Protein AF-A0A2V6S080-F1 (afdb_monomer_lite)

Sequence (70 aa):
MRGPAVVVALAVVGLGASVLSFAARAQPGAEGRVPQLRVDPAWPKPLPNRWLMGQAAGVAVDAQDHVWVL

pLDDT: mean 86.0, std 9.73, range [57.53, 98.31]

Foldseek 3Di:
DVPPVVVVVVVVVVVVVVVVVVVVVPPPPVVPDDDDDDDDPCPPPQDPPNDDDDDFPDWDADPVRDIDTD

Secondary structure (DSSP, 8-state):
--HHHHHHHHHHHHHHHHHHHHHHHHS--STT--------TTPSPPPGGG------S-EEE-TT-PEEE-

Structure (mmCIF, N/CA/C/O backbone):
data_AF-A0A2V6S080-F1
#
_entry.id   AF-A0A2V6S080-F1
#
loop_
_atom_site.group_PDB
_atom_site.id
_atom_site.type_symbol
_atom_site.label_atom_id
_atom_site.label_alt_id
_atom_site.label_comp_id
_atom_site.label_asym_id
_atom_site.label_entity_id
_atom_site.label_seq_id
_atom_site.pdbx_PDB_ins_code
_atom_site.Cartn_x
_atom_site.Cartn_y
_atom_site.Cartn_z
_atom_site.occupancy
_atom_site.B_iso_or_equiv
_atom_site.auth_seq_id
_atom_site.auth_comp_id
_atom_site.auth_asym_id
_atom_site.auth_atom_id
_atom_site.pdbx_PDB_model_num
ATOM 1 N N . MET A 1 1 ? 22.652 -0.608 -60.303 1.00 57.53 1 MET A N 1
ATOM 2 C CA . MET A 1 1 ? 22.927 0.530 -59.388 1.00 57.53 1 MET A CA 1
ATOM 3 C C . MET A 1 1 ? 22.287 0.379 -57.988 1.00 57.53 1 MET A C 1
ATOM 5 O O . MET A 1 1 ? 22.122 1.378 -57.307 1.00 57.53 1 MET A O 1
ATOM 9 N N . ARG A 1 2 ? 21.945 -0.837 -57.510 1.00 63.47 2 ARG A N 1
ATOM 10 C CA . ARG A 1 2 ? 21.242 -1.048 -56.215 1.00 63.47 2 ARG A CA 1
ATOM 11 C C . ARG A 1 2 ? 22.134 -1.514 -55.048 1.00 63.47 2 ARG A C 1
ATOM 13 O O . ARG A 1 2 ? 21.702 -1.458 -53.906 1.00 63.47 2 ARG A O 1
ATOM 20 N N . GLY A 1 3 ? 23.369 -1.939 -55.324 1.00 72.00 3 GLY A N 1
ATOM 21 C CA . GLY A 1 3 ? 24.310 -2.465 -54.324 1.00 72.00 3 GLY A CA 1
ATOM 22 C C . GLY A 1 3 ? 24.733 -1.486 -53.217 1.00 72.00 3 GLY A C 1
ATOM 23 O O . GLY A 1 3 ? 24.621 -1.847 -52.049 1.00 72.00 3 GLY A O 1
ATOM 24 N N . PRO A 1 4 ? 25.169 -0.246 -53.522 1.00 79.12 4 PRO A N 1
ATOM 25 C CA . PRO A 1 4 ? 25.710 0.637 -52.485 1.00 79.12 4 PRO A CA 1
ATOM 26 C C . PRO A 1 4 ? 24.634 1.154 -51.520 1.00 79.12 4 PRO A C 1
ATOM 28 O O . PRO A 1 4 ? 24.886 1.265 -50.326 1.00 79.12 4 PRO A O 1
ATOM 31 N N . ALA A 1 5 ? 23.413 1.400 -52.005 1.00 78.62 5 ALA A N 1
ATOM 32 C CA . ALA A 1 5 ? 22.315 1.903 -51.177 1.00 78.62 5 ALA A CA 1
ATOM 33 C C . ALA A 1 5 ? 21.863 0.892 -50.104 1.00 78.62 5 ALA A C 1
ATOM 35 O O . ALA A 1 5 ? 21.579 1.277 -48.973 1.00 78.62 5 ALA A O 1
ATOM 36 N N . VAL A 1 6 ? 21.841 -0.404 -50.437 1.00 81.94 6 VAL A N 1
ATOM 37 C CA . VAL A 1 6 ? 21.458 -1.468 -49.493 1.00 81.94 6 VAL A CA 1
ATOM 38 C C . VAL A 1 6 ? 22.520 -1.651 -48.407 1.00 81.94 6 VAL A C 1
ATOM 40 O O . VAL A 1 6 ? 22.180 -1.796 -47.236 1.00 81.94 6 VAL A O 1
ATOM 43 N N . VAL A 1 7 ? 23.804 -1.582 -48.770 1.00 84.94 7 VAL A N 1
ATOM 44 C CA . VAL A 1 7 ? 24.910 -1.713 -47.807 1.00 84.94 7 VAL A CA 1
ATOM 45 C C . VAL A 1 7 ? 24.918 -0.554 -46.808 1.00 84.94 7 VAL A C 1
ATOM 47 O O . VAL A 1 7 ? 25.077 -0.779 -45.611 1.00 84.94 7 VAL A O 1
ATOM 50 N N . VAL A 1 8 ? 24.674 0.674 -47.274 1.00 86.06 8 VAL A N 1
ATOM 51 C CA . VAL A 1 8 ? 24.575 1.849 -46.395 1.00 86.06 8 VAL A CA 1
ATOM 52 C C . VAL A 1 8 ? 23.387 1.725 -45.439 1.00 86.06 8 VAL A C 1
ATOM 54 O O . VAL A 1 8 ? 23.541 1.972 -44.245 1.00 86.06 8 VAL A O 1
ATOM 57 N N . ALA A 1 9 ? 22.221 1.287 -45.923 1.00 83.38 9 ALA A N 1
ATOM 58 C CA . ALA A 1 9 ? 21.044 1.102 -45.074 1.00 83.38 9 ALA A CA 1
ATOM 59 C C . ALA A 1 9 ? 21.284 0.059 -43.966 1.00 83.38 9 ALA A C 1
ATOM 61 O O . ALA A 1 9 ? 20.962 0.306 -42.805 1.00 83.38 9 ALA A O 1
ATOM 62 N N . LEU A 1 10 ? 21.906 -1.076 -44.299 1.00 88.50 10 LEU A N 1
ATOM 63 C CA . LEU A 1 10 ? 22.241 -2.115 -43.321 1.00 88.50 10 LEU A CA 1
ATOM 64 C C . LEU A 1 10 ? 23.271 -1.636 -42.291 1.00 88.50 10 LEU A C 1
ATOM 66 O O . LEU A 1 10 ? 23.129 -1.935 -41.106 1.00 88.50 10 LEU A O 1
ATOM 70 N N . ALA A 1 11 ? 24.269 -0.855 -42.715 1.00 88.38 11 ALA A N 1
ATOM 71 C CA . ALA A 1 11 ? 25.257 -0.278 -41.808 1.00 88.38 11 ALA A CA 1
ATOM 72 C C . ALA A 1 11 ? 24.613 0.690 -40.802 1.00 88.38 11 ALA A C 1
ATOM 74 O O . ALA A 1 11 ? 24.911 0.619 -39.613 1.00 88.38 11 ALA A O 1
ATOM 75 N N . VAL A 1 12 ? 23.684 1.542 -41.250 1.00 89.56 12 VAL A N 1
ATOM 76 C CA . VAL A 1 12 ? 22.951 2.475 -40.376 1.00 89.56 12 VAL A CA 1
ATOM 77 C C . VAL A 1 12 ? 22.078 1.729 -39.365 1.00 89.56 12 VAL A C 1
ATOM 79 O O . VAL A 1 12 ? 22.091 2.069 -38.182 1.00 89.56 12 VAL A O 1
ATOM 82 N N . VAL A 1 13 ? 21.364 0.683 -39.793 1.00 90.44 13 VAL A N 1
ATOM 83 C CA . VAL A 1 13 ? 20.547 -0.150 -38.891 1.00 90.44 13 VAL A CA 1
ATOM 84 C C . VAL A 1 13 ? 21.422 -0.874 -37.865 1.00 90.44 13 VAL A C 1
ATOM 86 O O . VAL A 1 13 ? 21.098 -0.869 -36.679 1.00 90.44 13 VAL A O 1
ATOM 89 N N . GLY A 1 14 ? 22.552 -1.446 -38.290 1.00 89.00 14 GLY A N 1
ATOM 90 C CA . GLY A 1 14 ? 23.494 -2.116 -37.391 1.00 89.00 14 GLY A CA 1
ATOM 91 C C . GLY A 1 14 ? 24.115 -1.167 -36.361 1.00 89.00 14 GLY A C 1
ATOM 92 O O . GLY A 1 14 ? 24.224 -1.515 -35.181 1.00 89.00 14 GLY A O 1
ATOM 93 N N . LEU A 1 15 ? 24.462 0.057 -36.778 1.00 89.19 15 LEU A N 1
ATOM 94 C CA . LEU A 1 15 ? 24.972 1.092 -35.876 1.00 89.19 15 LEU A CA 1
ATOM 95 C C . LEU A 1 15 ? 23.896 1.520 -34.869 1.00 89.19 15 LEU A C 1
ATOM 97 O O . LEU A 1 15 ? 24.163 1.584 -33.671 1.00 89.19 15 LEU A O 1
ATOM 101 N N . GLY A 1 16 ? 22.669 1.752 -35.346 1.00 88.12 16 GLY A N 1
ATOM 102 C CA . GLY A 1 16 ? 21.527 2.114 -34.508 1.00 88.12 16 GLY A CA 1
ATOM 103 C C . GLY A 1 16 ? 21.216 1.046 -33.460 1.00 88.12 16 GLY A C 1
ATOM 104 O O . GLY A 1 16 ? 21.141 1.355 -32.272 1.00 88.12 16 GLY A O 1
ATOM 105 N N . ALA A 1 17 ? 21.126 -0.222 -33.869 1.00 87.50 17 ALA A N 1
ATOM 106 C CA . ALA A 1 17 ? 20.903 -1.342 -32.957 1.00 87.50 17 ALA A CA 1
ATOM 107 C C . ALA A 1 17 ? 22.003 -1.438 -31.886 1.00 87.50 17 ALA A C 1
ATOM 109 O O . ALA A 1 17 ? 21.702 -1.596 -30.706 1.00 87.50 17 ALA A O 1
ATOM 110 N N . SER A 1 18 ? 23.268 -1.251 -32.273 1.00 88.31 18 SER A N 1
ATOM 111 C CA . SER A 1 18 ? 24.404 -1.296 -31.342 1.00 88.31 18 SER A CA 1
ATOM 112 C C . SER A 1 18 ? 24.350 -0.184 -30.288 1.00 88.31 18 SER A C 1
ATOM 114 O O . SER A 1 18 ? 24.646 -0.430 -29.116 1.00 88.31 18 SER A O 1
ATOM 116 N N . VAL A 1 19 ? 23.939 1.027 -30.679 1.00 89.19 19 VAL A N 1
ATOM 117 C CA . VAL A 1 19 ? 23.766 2.164 -29.760 1.00 89.19 19 VAL A CA 1
ATOM 118 C C . VAL A 1 19 ? 22.604 1.921 -28.797 1.00 89.19 19 VAL A C 1
ATOM 120 O O . VAL A 1 19 ? 22.764 2.133 -27.594 1.00 89.19 19 VAL A O 1
ATOM 123 N N . LEU A 1 20 ? 21.464 1.414 -29.282 1.00 86.88 20 LEU A N 1
ATOM 124 C CA . LEU A 1 20 ? 20.336 1.065 -28.413 1.00 86.88 20 LEU A CA 1
ATOM 125 C C . LEU A 1 20 ? 20.704 -0.042 -27.416 1.00 86.88 20 LEU A C 1
ATOM 127 O O . LEU A 1 20 ? 20.411 0.084 -26.229 1.00 86.88 20 LEU A O 1
ATOM 131 N N . SER A 1 21 ? 21.394 -1.094 -27.862 1.00 85.56 21 SER A N 1
ATOM 132 C CA . SER A 1 21 ? 21.864 -2.161 -26.973 1.00 85.56 21 SER A CA 1
ATOM 133 C C . SER A 1 21 ? 22.874 -1.654 -25.943 1.00 85.56 21 SER A C 1
ATOM 135 O O . SER A 1 21 ? 22.856 -2.123 -24.808 1.00 85.56 21 SER A O 1
ATOM 137 N N . PHE A 1 22 ? 23.735 -0.690 -26.305 1.00 84.62 22 PHE A N 1
ATOM 138 C CA . PHE A 1 22 ? 24.636 -0.016 -25.362 1.00 84.62 22 PHE A CA 1
ATOM 139 C C . PHE A 1 22 ? 23.864 0.753 -24.294 1.00 84.62 22 PHE A C 1
ATOM 141 O O . PHE A 1 22 ? 24.160 0.617 -23.109 1.00 84.62 22 PHE A O 1
ATOM 148 N N . ALA A 1 23 ? 22.881 1.549 -24.706 1.00 84.31 23 ALA A N 1
ATOM 149 C CA . ALA A 1 23 ? 22.081 2.346 -23.790 1.00 84.31 23 ALA A CA 1
ATOM 150 C C . ALA A 1 23 ? 21.298 1.458 -22.812 1.00 84.31 23 ALA A C 1
ATOM 152 O O . ALA A 1 23 ? 21.340 1.709 -21.611 1.00 84.31 23 ALA A O 1
ATOM 153 N N . ALA A 1 24 ? 20.677 0.381 -23.300 1.00 81.81 24 ALA A N 1
ATOM 154 C CA . ALA A 1 24 ? 19.907 -0.549 -22.474 1.00 81.81 24 ALA A CA 1
ATOM 155 C C . ALA A 1 24 ? 20.753 -1.219 -21.374 1.00 81.81 24 ALA A C 1
ATOM 157 O O . ALA A 1 24 ? 20.320 -1.306 -20.231 1.00 81.81 24 ALA A O 1
ATOM 158 N N . ARG A 1 25 ? 21.992 -1.635 -21.677 1.00 78.38 25 ARG A N 1
ATOM 159 C CA . ARG A 1 25 ? 22.903 -2.231 -20.673 1.00 78.38 25 ARG A CA 1
ATOM 160 C C . ARG A 1 25 ? 23.580 -1.220 -19.749 1.00 78.38 25 ARG A C 1
ATOM 162 O O . ARG A 1 25 ? 24.125 -1.606 -18.723 1.00 78.38 25 ARG A O 1
ATOM 169 N N . ALA A 1 26 ? 23.620 0.051 -20.144 1.00 77.94 26 ALA A N 1
ATOM 170 C CA . ALA A 1 26 ? 24.172 1.130 -19.331 1.00 77.94 26 ALA A CA 1
ATOM 171 C C . ALA A 1 26 ? 23.148 1.678 -18.329 1.00 77.94 26 ALA A C 1
ATOM 173 O O . ALA A 1 26 ? 23.527 2.421 -17.423 1.00 77.94 26 ALA A O 1
ATOM 174 N N . GLN A 1 27 ? 21.867 1.317 -18.472 1.00 76.56 27 GLN A N 1
ATOM 175 C CA . GLN A 1 27 ? 20.889 1.563 -17.426 1.00 76.56 27 GLN A CA 1
ATOM 176 C C . GLN A 1 27 ? 21.344 0.775 -16.196 1.00 76.56 27 GLN A C 1
ATOM 178 O O . GLN A 1 27 ? 21.437 -0.451 -16.276 1.00 76.56 27 GLN A O 1
ATOM 183 N N . PRO A 1 28 ? 21.668 1.441 -15.073 1.00 68.25 28 PRO A N 1
ATOM 184 C CA . PRO A 1 28 ? 21.947 0.723 -13.846 1.00 68.25 28 PRO A CA 1
ATOM 185 C C . PRO A 1 28 ? 20.699 -0.097 -13.532 1.00 68.25 28 PRO A C 1
ATOM 187 O O . PRO A 1 28 ? 19.633 0.466 -13.273 1.00 68.25 28 PRO A O 1
ATOM 190 N N . GLY A 1 29 ? 20.818 -1.421 -13.623 1.00 62.91 29 GLY A N 1
ATOM 191 C CA . GLY A 1 29 ? 19.763 -2.310 -13.175 1.00 62.91 29 GLY A CA 1
ATOM 192 C C . GLY A 1 29 ? 19.426 -1.985 -11.721 1.00 62.91 29 GLY A C 1
ATOM 193 O O . GLY A 1 29 ? 20.279 -1.540 -10.951 1.00 62.91 29 GLY A O 1
ATOM 194 N N . ALA A 1 30 ? 18.183 -2.239 -11.313 1.00 63.75 30 ALA A N 1
ATOM 195 C CA . ALA A 1 30 ? 17.843 -2.275 -9.887 1.00 63.75 30 ALA A CA 1
ATOM 196 C C . ALA A 1 30 ? 18.683 -3.327 -9.118 1.00 63.75 30 ALA A C 1
ATOM 198 O O . ALA A 1 30 ? 18.720 -3.322 -7.888 1.00 63.75 30 ALA A O 1
ATOM 199 N N . GLU A 1 31 ? 19.392 -4.192 -9.852 1.00 60.59 31 GLU A N 1
ATOM 200 C CA . GLU A 1 31 ? 20.441 -5.106 -9.410 1.00 60.59 31 GLU A CA 1
ATOM 201 C C . GLU A 1 31 ? 21.594 -4.351 -8.724 1.00 60.59 31 GLU A C 1
ATOM 203 O O . GLU A 1 31 ? 22.603 -3.996 -9.325 1.00 60.59 31 GLU A O 1
ATOM 208 N N . GLY A 1 32 ? 21.427 -4.069 -7.433 1.00 61.16 32 GLY A N 1
ATOM 209 C CA . GLY A 1 32 ? 22.493 -3.553 -6.572 1.00 61.16 32 GLY A CA 1
ATOM 210 C C . GLY A 1 32 ? 22.106 -2.366 -5.700 1.00 61.16 32 GLY A C 1
ATOM 211 O O . GLY A 1 32 ? 22.870 -2.004 -4.807 1.00 61.16 32 GLY A O 1
ATOM 212 N N . ARG A 1 33 ? 20.923 -1.772 -5.891 1.00 72.25 33 ARG A N 1
ATOM 213 C CA . ARG A 1 33 ? 20.437 -0.689 -5.0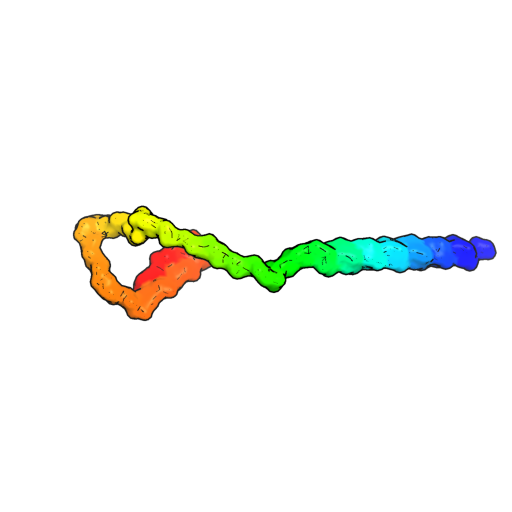26 1.00 72.25 33 ARG A CA 1
ATOM 214 C C . ARG A 1 33 ? 19.255 -1.187 -4.198 1.00 72.25 33 ARG A C 1
ATOM 216 O O . ARG A 1 33 ? 18.102 -1.027 -4.582 1.00 72.25 33 ARG A O 1
ATOM 223 N N . VAL A 1 34 ? 19.559 -1.817 -3.061 1.00 81.00 34 VAL A N 1
ATOM 224 C CA . VAL A 1 34 ? 18.540 -2.207 -2.074 1.00 81.00 34 VAL A CA 1
ATOM 225 C C . VAL A 1 34 ? 17.808 -0.940 -1.606 1.00 81.00 34 VAL A C 1
ATOM 227 O O . VAL A 1 34 ? 18.480 0.041 -1.263 1.00 81.00 34 VAL A O 1
ATOM 230 N N . PRO A 1 35 ? 16.462 -0.918 -1.596 1.00 81.56 35 PRO A N 1
ATOM 231 C CA . PRO A 1 35 ? 15.711 0.203 -1.053 1.00 81.56 35 PRO A CA 1
ATOM 232 C C . PRO A 1 35 ? 16.123 0.488 0.391 1.00 81.56 35 PRO A C 1
ATOM 234 O O . PRO A 1 35 ? 16.111 -0.398 1.244 1.00 81.56 35 PRO A O 1
ATOM 237 N N . GLN A 1 36 ? 16.483 1.738 0.669 1.00 88.25 36 GLN A N 1
ATOM 238 C CA . GLN A 1 36 ? 16.746 2.186 2.031 1.00 88.25 36 GLN A CA 1
ATOM 239 C C . GLN A 1 36 ? 15.410 2.508 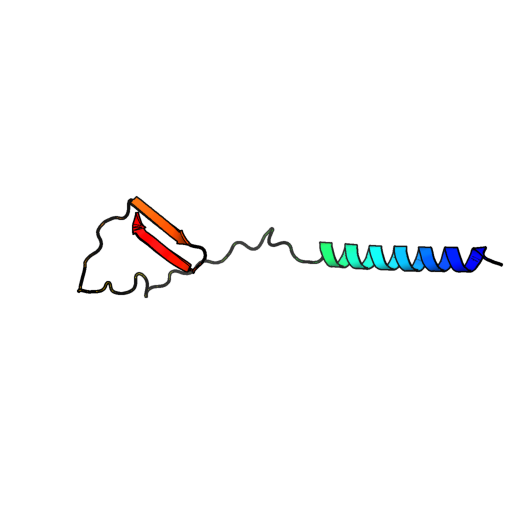2.691 1.00 88.25 36 GLN A C 1
ATOM 241 O O . GLN A 1 36 ? 14.823 3.563 2.449 1.00 88.25 36 GLN A O 1
ATOM 246 N N . LEU A 1 37 ? 14.918 1.577 3.498 1.00 89.38 37 LEU A N 1
ATOM 247 C CA . LEU A 1 37 ? 13.673 1.741 4.234 1.00 89.38 37 LEU A CA 1
ATOM 248 C C . LEU A 1 37 ? 13.927 2.578 5.491 1.00 89.38 37 LEU A C 1
ATOM 250 O O . LEU A 1 37 ? 14.913 2.379 6.202 1.00 89.38 37 LEU A O 1
ATOM 254 N N . ARG A 1 38 ? 13.030 3.524 5.771 1.00 92.56 38 ARG A N 1
ATOM 255 C CA . ARG A 1 38 ? 13.014 4.293 7.020 1.00 92.56 38 ARG A CA 1
ATOM 256 C C . ARG A 1 38 ? 11.693 4.043 7.722 1.00 92.56 38 ARG A C 1
ATOM 258 O O . ARG A 1 38 ? 10.661 3.944 7.067 1.00 92.56 38 ARG A O 1
ATOM 265 N N . VAL A 1 39 ? 11.745 3.949 9.044 1.00 92.75 39 VAL A N 1
ATOM 266 C CA . VAL A 1 39 ? 10.540 3.818 9.863 1.00 92.75 39 VAL A CA 1
ATOM 267 C C . VAL A 1 39 ? 9.748 5.119 9.776 1.00 92.75 39 VAL A C 1
ATOM 269 O O . VAL A 1 39 ? 10.315 6.192 9.988 1.00 92.75 39 VAL A O 1
ATOM 272 N N . ASP A 1 40 ? 8.455 5.016 9.479 1.00 93.44 40 ASP A N 1
ATOM 273 C CA . ASP A 1 40 ? 7.513 6.122 9.630 1.00 93.44 40 ASP A CA 1
ATOM 274 C C . ASP A 1 40 ? 6.974 6.126 11.072 1.00 93.44 40 ASP A C 1
ATOM 276 O O . ASP A 1 40 ? 6.214 5.227 11.438 1.00 93.44 40 ASP A O 1
ATOM 280 N N . PRO A 1 41 ? 7.353 7.107 11.912 1.00 93.69 41 PRO A N 1
ATOM 281 C CA 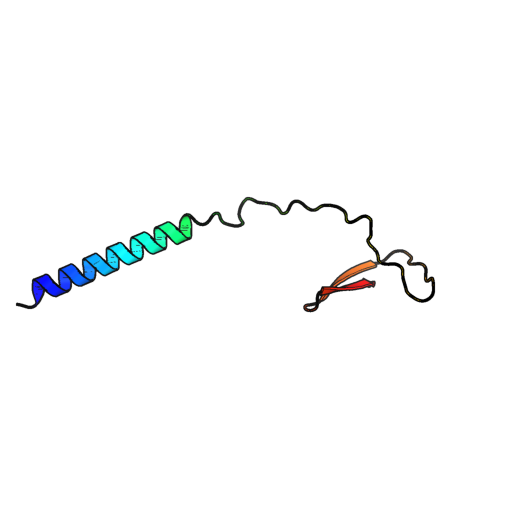. PRO A 1 41 ? 6.887 7.172 13.293 1.00 93.69 41 PRO A CA 1
ATOM 282 C C . PRO A 1 41 ? 5.407 7.563 13.422 1.00 93.69 41 PRO A C 1
ATOM 284 O O . PRO A 1 41 ? 4.848 7.430 14.507 1.00 93.69 41 PRO A O 1
ATOM 287 N N . ALA A 1 42 ? 4.769 8.065 12.361 1.00 92.19 42 ALA A N 1
ATOM 288 C CA . ALA A 1 42 ? 3.353 8.426 12.371 1.00 92.19 42 ALA A CA 1
ATOM 289 C C . ALA A 1 42 ? 2.423 7.237 12.057 1.00 92.19 42 ALA A C 1
ATOM 291 O O . ALA A 1 42 ? 1.199 7.395 12.073 1.00 92.19 42 ALA A O 1
ATOM 292 N N . TRP A 1 43 ? 2.981 6.057 11.766 1.00 90.06 43 TRP A N 1
ATOM 293 C CA . TRP A 1 43 ? 2.230 4.837 11.493 1.00 90.06 43 TRP A CA 1
ATOM 294 C C . TRP A 1 43 ? 2.191 3.908 12.727 1.00 90.06 43 TRP A C 1
ATOM 296 O O . TRP A 1 43 ? 3.212 3.750 13.398 1.00 90.06 43 TRP A O 1
ATOM 306 N N . PRO A 1 44 ? 1.054 3.243 13.022 1.00 89.12 44 PRO A N 1
ATOM 307 C CA . PRO A 1 44 ? -0.213 3.290 12.295 1.00 89.12 44 PRO A CA 1
ATOM 308 C C . PRO A 1 44 ? -0.999 4.573 12.572 1.00 89.12 44 PRO A C 1
ATOM 310 O O . PRO A 1 44 ? -0.916 5.167 13.646 1.00 89.12 44 PRO A O 1
ATOM 313 N N . LYS A 1 45 ? -1.811 4.982 11.591 1.00 88.50 45 LYS A N 1
ATOM 314 C CA . LYS A 1 45 ? -2.739 6.104 11.769 1.00 88.50 45 LYS A CA 1
ATOM 315 C C . LYS A 1 45 ? -3.676 5.815 12.954 1.00 88.50 45 LYS A C 1
ATOM 317 O O . LYS A 1 45 ? -4.075 4.659 13.128 1.00 88.50 45 LYS A O 1
ATOM 322 N N . PRO A 1 46 ? -4.073 6.838 13.734 1.00 89.50 46 PRO A N 1
ATOM 323 C CA . PRO A 1 46 ? -5.055 6.667 14.796 1.00 89.50 46 PRO A CA 1
ATOM 324 C C . PRO A 1 46 ? -6.312 5.989 14.263 1.00 89.50 46 PRO A C 1
ATOM 326 O O . PRO A 1 46 ? -6.880 6.420 13.255 1.00 89.50 46 PRO A O 1
ATOM 329 N N . LEU A 1 47 ? -6.744 4.929 14.940 1.00 90.31 47 LEU A N 1
ATOM 330 C CA . LEU A 1 47 ? -7.947 4.230 14.531 1.00 90.31 47 LEU A CA 1
ATOM 331 C C 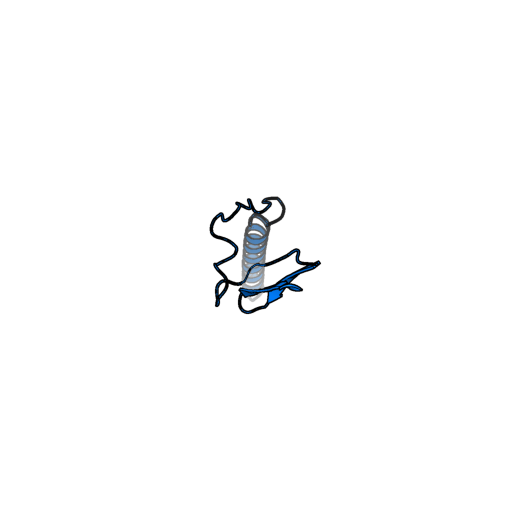. LEU A 1 47 ? -9.195 5.061 14.838 1.00 90.31 47 LEU A C 1
ATOM 333 O O . LEU A 1 47 ? -9.241 5.776 15.851 1.00 90.31 47 LEU A O 1
ATOM 337 N N . PRO A 1 48 ? -10.238 4.945 13.998 1.00 90.81 48 PRO A N 1
ATOM 338 C CA . PRO A 1 48 ? -11.527 5.532 14.315 1.00 90.81 48 PRO A CA 1
ATOM 339 C C . PRO A 1 48 ? -12.046 4.975 15.648 1.00 90.81 48 PRO A C 1
ATOM 341 O O . PRO A 1 48 ? -11.653 3.899 16.100 1.00 90.81 48 PRO A O 1
ATOM 344 N N . ASN A 1 49 ? -12.939 5.723 16.298 1.00 92.88 49 ASN A N 1
ATOM 345 C CA . ASN A 1 49 ? -13.622 5.301 17.528 1.00 92.88 49 ASN A CA 1
ATOM 346 C C . ASN A 1 49 ? -12.707 5.011 18.732 1.00 92.88 49 ASN A C 1
ATOM 348 O O . ASN A 1 49 ? -13.141 4.355 19.677 1.00 92.88 49 ASN A O 1
ATOM 352 N N . ARG A 1 50 ? -11.462 5.513 18.731 1.00 87.75 50 ARG A N 1
ATOM 353 C CA . ARG A 1 50 ? -10.475 5.275 19.805 1.00 87.75 50 ARG A CA 1
ATOM 354 C C . ARG A 1 50 ? -10.203 3.784 20.034 1.00 87.75 50 ARG A C 1
ATOM 356 O O . ARG A 1 50 ? -9.989 3.352 21.165 1.00 87.75 50 ARG A O 1
ATOM 363 N N . TRP A 1 51 ? -10.246 2.995 18.964 1.00 90.44 51 TRP A N 1
ATOM 364 C CA . TRP A 1 51 ? -9.940 1.574 19.040 1.00 90.44 51 TRP A CA 1
ATOM 365 C C . TRP A 1 51 ? -8.459 1.327 19.326 1.00 90.44 51 TRP A C 1
ATOM 367 O O . TRP A 1 51 ? -7.587 2.078 18.886 1.00 90.44 51 TRP A O 1
ATOM 377 N N . LEU A 1 52 ? -8.196 0.242 20.053 1.00 89.38 52 LEU A N 1
ATOM 378 C CA . LEU A 1 52 ? -6.860 -0.269 20.331 1.00 89.38 52 LEU A CA 1
ATOM 379 C C . LEU A 1 52 ? -6.615 -1.517 19.477 1.00 89.38 52 LEU A C 1
ATOM 381 O O . LEU A 1 52 ? -7.456 -2.414 19.450 1.00 89.38 52 LEU A O 1
ATOM 385 N N . MET A 1 53 ? -5.464 -1.587 18.807 1.00 86.56 53 MET A N 1
ATOM 386 C CA . MET A 1 53 ? -5.033 -2.793 18.094 1.00 86.56 53 MET A CA 1
ATOM 387 C C . MET A 1 53 ? -4.208 -3.704 19.001 1.00 86.56 53 MET A C 1
ATOM 389 O O . MET A 1 53 ? -3.303 -3.246 19.696 1.00 86.56 53 MET A O 1
ATOM 393 N N . GLY A 1 54 ? -4.527 -4.999 18.963 1.00 89.12 54 GLY A N 1
ATOM 394 C CA . GLY A 1 54 ? -3.688 -6.063 19.509 1.00 89.12 54 GLY A CA 1
ATOM 395 C C . GLY A 1 54 ? -2.611 -6.507 18.514 1.00 89.12 54 GLY A C 1
ATOM 396 O O . GLY A 1 54 ? -2.232 -5.761 17.613 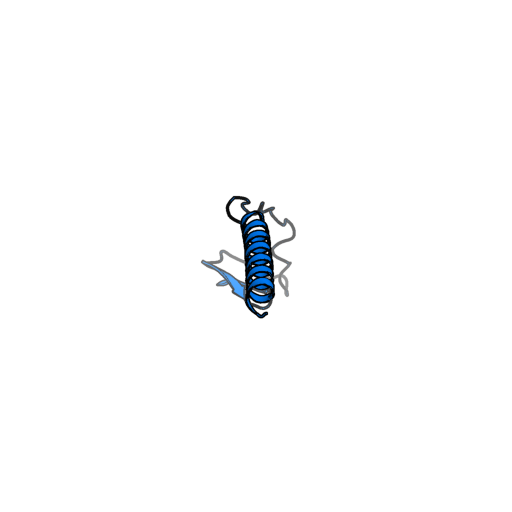1.00 89.12 54 GLY A O 1
ATOM 397 N N . GLN A 1 55 ? -2.120 -7.738 18.666 1.00 91.94 55 GLN A N 1
ATOM 398 C CA . GLN A 1 55 ? -1.178 -8.316 17.706 1.00 91.94 55 GLN A CA 1
ATOM 399 C C . GLN A 1 55 ? -1.899 -8.747 16.425 1.00 91.94 55 GLN A C 1
ATOM 401 O O . GLN A 1 55 ? -2.937 -9.401 16.495 1.00 91.94 55 GLN A O 1
ATOM 406 N N . ALA A 1 56 ? -1.330 -8.389 15.275 1.00 91.50 56 ALA A N 1
ATOM 407 C CA . ALA A 1 56 ? -1.783 -8.839 13.963 1.00 91.50 56 ALA A CA 1
ATOM 408 C C . ALA A 1 56 ? -1.057 -10.127 13.564 1.00 91.50 56 ALA A C 1
ATOM 410 O O . ALA A 1 56 ? 0.152 -10.234 13.784 1.00 91.50 56 ALA A O 1
ATOM 411 N N . ALA A 1 57 ? -1.762 -11.076 12.943 1.00 95.12 57 ALA A N 1
ATOM 412 C CA . ALA A 1 57 ? -1.121 -12.276 12.404 1.00 95.12 57 ALA A CA 1
ATOM 413 C C . ALA A 1 57 ? -0.368 -11.968 11.099 1.00 95.12 57 ALA A C 1
ATOM 415 O O . ALA A 1 57 ? 0.639 -12.606 10.791 1.00 95.12 57 ALA A O 1
ATOM 416 N N . GLY A 1 58 ? -0.828 -10.962 10.351 1.00 95.56 58 GLY A N 1
ATOM 417 C CA . GLY A 1 58 ? -0.160 -10.469 9.154 1.00 95.56 58 GLY A CA 1
ATOM 418 C C . GLY A 1 58 ? -0.678 -9.109 8.701 1.00 95.56 58 GLY A C 1
ATOM 419 O O . GLY A 1 58 ? -1.669 -8.588 9.215 1.00 95.56 58 GLY A O 1
ATOM 420 N N . VAL A 1 59 ? 0.008 -8.545 7.707 1.00 94.69 59 VAL A N 1
ATOM 421 C CA . VAL A 1 59 ? -0.410 -7.330 7.001 1.00 94.69 59 VAL A CA 1
ATOM 422 C C . VAL A 1 59 ? -0.277 -7.529 5.495 1.00 94.69 59 VAL A C 1
ATOM 424 O O . VAL A 1 59 ? 0.646 -8.201 5.034 1.00 94.69 59 VAL A O 1
ATOM 427 N N . ALA A 1 60 ? -1.190 -6.939 4.730 1.00 97.31 60 ALA A N 1
ATOM 428 C CA . ALA A 1 60 ? -1.153 -6.930 3.271 1.00 97.31 60 ALA A CA 1
ATOM 429 C C . ALA A 1 60 ? -1.451 -5.526 2.735 1.00 97.31 60 ALA A C 1
ATOM 431 O O . ALA A 1 60 ? -2.081 -4.721 3.419 1.00 97.31 60 ALA A O 1
ATOM 432 N N . VAL A 1 61 ? -1.003 -5.241 1.513 1.00 97.06 61 VAL A N 1
ATOM 433 C CA . VAL A 1 61 ? -1.311 -3.996 0.797 1.00 97.06 61 VAL A CA 1
ATOM 434 C C . VAL A 1 61 ? -1.979 -4.358 -0.524 1.00 97.06 61 VAL A C 1
ATOM 436 O O . VAL A 1 61 ? -1.497 -5.249 -1.225 1.00 97.06 61 VAL A O 1
ATOM 439 N N . ASP A 1 62 ? -3.106 -3.720 -0.835 1.00 97.69 62 ASP A N 1
ATOM 440 C CA . ASP A 1 62 ? -3.818 -3.937 -2.099 1.00 97.69 62 ASP A CA 1
ATOM 441 C C . ASP A 1 62 ? -3.319 -3.012 -3.226 1.00 97.69 62 ASP A C 1
ATOM 443 O O . ASP A 1 62 ? -2.414 -2.195 -3.051 1.00 97.69 62 ASP A O 1
ATOM 447 N N . ALA A 1 63 ? -3.897 -3.146 -4.423 1.00 98.31 63 ALA A N 1
ATOM 448 C CA . ALA A 1 63 ? -3.512 -2.345 -5.588 1.00 98.31 63 ALA A CA 1
ATOM 449 C C . ALA A 1 63 ? -3.879 -0.851 -5.460 1.00 98.31 63 ALA A C 1
ATOM 451 O O . ALA A 1 63 ? -3.472 -0.045 -6.297 1.00 98.31 63 ALA A O 1
ATOM 452 N N . GLN A 1 64 ? -4.654 -0.488 -4.438 1.00 98.19 64 GLN A N 1
ATOM 453 C CA . GLN A 1 64 ? -5.114 0.859 -4.133 1.00 98.19 64 GLN A CA 1
ATOM 454 C C . GLN A 1 64 ? -4.356 1.466 -2.942 1.00 98.19 64 GLN A C 1
ATOM 456 O O . GLN A 1 64 ? -4.731 2.541 -2.479 1.00 98.19 64 GLN A O 1
ATOM 461 N N . ASP A 1 65 ? -3.284 0.812 -2.481 1.00 95.31 65 ASP A N 1
ATOM 462 C CA . ASP A 1 65 ? -2.442 1.250 -1.362 1.00 95.31 65 ASP A CA 1
ATOM 463 C C . ASP A 1 65 ? -3.170 1.254 0.000 1.00 95.31 65 ASP A C 1
ATOM 465 O O . ASP A 1 65 ? -2.795 1.967 0.935 1.00 95.31 65 ASP A O 1
ATOM 469 N N . HIS A 1 66 ? -4.220 0.436 0.157 1.00 94.88 66 HIS A N 1
ATOM 470 C CA . HIS A 1 66 ? -4.808 0.199 1.475 1.00 94.88 66 HIS A CA 1
ATOM 471 C C . HIS A 1 66 ? -4.036 -0.877 2.231 1.00 94.88 66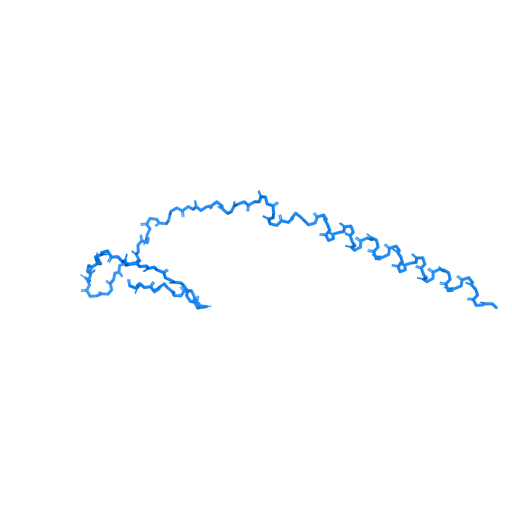 HIS A C 1
ATOM 473 O O . HIS A 1 66 ? -3.753 -1.951 1.701 1.00 94.88 66 HIS A O 1
ATOM 479 N N . VAL A 1 67 ? -3.776 -0.616 3.512 1.00 93.94 67 VAL A N 1
ATOM 480 C CA . VAL A 1 67 ? -3.193 -1.595 4.432 1.00 93.94 67 VAL A CA 1
ATOM 481 C C . VAL A 1 67 ? -4.304 -2.419 5.080 1.00 93.94 67 VAL A C 1
ATOM 483 O O . VAL A 1 67 ? -5.173 -1.876 5.763 1.00 93.94 67 VAL A O 1
ATOM 486 N N . TRP A 1 68 ? -4.235 -3.734 4.907 1.00 94.81 68 TRP A N 1
ATOM 487 C CA . TRP A 1 68 ? -5.120 -4.723 5.511 1.00 94.81 68 TRP A CA 1
ATOM 488 C C . TRP A 1 68 ? -4.411 -5.424 6.666 1.00 94.81 68 TRP A C 1
ATOM 490 O O . TRP A 1 68 ? -3.255 -5.827 6.537 1.00 94.81 68 TRP A O 1
ATOM 500 N N . VAL A 1 69 ? -5.118 -5.585 7.782 1.00 93.12 69 VAL A N 1
ATOM 501 C CA . VAL A 1 69 ? -4.662 -6.336 8.960 1.00 93.12 69 VAL A CA 1
ATOM 502 C C . VAL A 1 69 ? -5.426 -7.658 9.000 1.00 93.12 69 VAL A C 1
ATOM 504 O O . VAL A 1 69 ? -6.654 -7.637 8.893 1.00 93.12 69 VAL A O 1
ATOM 507 N N . LEU A 1 70 ? -4.702 -8.778 9.112 1.00 91.38 70 LEU A N 1
ATOM 508 C CA . LEU A 1 70 ? -5.246 -10.144 9.095 1.00 91.38 70 LEU A CA 1
ATOM 509 C C . LEU A 1 70 ? -5.266 -10.781 10.489 1.00 91.38 70 LEU A C 1
ATOM 511 O O . LEU A 1 70 ? -4.264 -10.616 11.233 1.00 91.38 70 LEU A O 1
#

Radius of gyration: 27.34 Å; chains: 1; bounding box: 39×21×80 Å